Protein AF-K1NGD1-F1 (afdb_monomer_lite)

Sequence (118 aa):
MATLLVFLRQESFRSKYHLSAGVAMPVDVIFFLTPLIIYFLAEEIHVSGIIAVVAAGLIHNVESERSRLTNAFIFYNSNQLSQLLIDILNGIVFLLLGIIIVRSMREDILINKQLMRF

InterPro domains:
  IPR006153 Cation/H+ exchanger, transmembrane domain [PF00999] (30-102)

Organism: NCBI:txid883092

Radius of gyration: 22.2 Å; chains: 1; bounding box: 63×32×59 Å

Structure (mmCIF, N/CA/C/O backbone):
data_AF-K1NGD1-F1
#
_entry.id   AF-K1NGD1-F1
#
loop_
_atom_site.group_PDB
_atom_site.id
_atom_site.type_symbol
_atom_site.label_atom_id
_atom_site.label_alt_id
_atom_site.label_comp_id
_atom_site.label_asym_id
_atom_site.label_entity_id
_atom_site.label_seq_id
_atom_site.pdbx_PDB_ins_code
_atom_site.Cartn_x
_atom_site.Cartn_y
_atom_site.Cartn_z
_atom_site.occupancy
_atom_site.B_iso_or_equiv
_atom_site.auth_seq_id
_atom_site.auth_comp_id
_atom_site.auth_asym_id
_atom_site.auth_atom_id
_atom_site.pdbx_PDB_model_num
ATOM 1 N N . MET A 1 1 ? 6.885 -5.390 -28.604 1.00 54.53 1 MET A N 1
ATOM 2 C CA . MET A 1 1 ? 6.463 -4.969 -27.248 1.00 54.53 1 MET A CA 1
ATOM 3 C C . MET A 1 1 ? 7.645 -4.782 -26.297 1.00 54.53 1 MET A C 1
ATOM 5 O O . MET A 1 1 ? 7.787 -3.688 -25.775 1.00 54.53 1 MET A 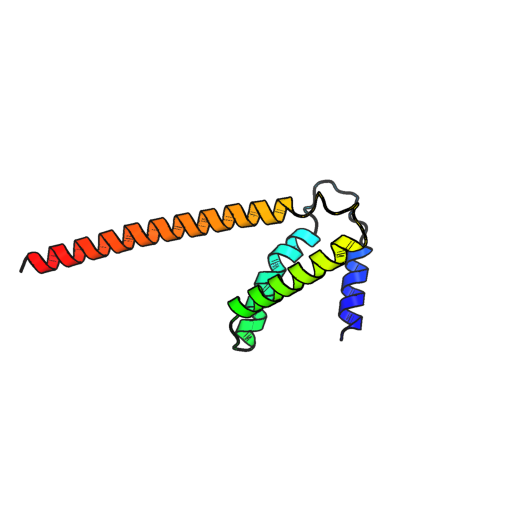O 1
ATOM 9 N N . ALA A 1 2 ? 8.555 -5.753 -26.140 1.00 52.19 2 ALA A N 1
ATOM 10 C CA . ALA A 1 2 ? 9.753 -5.599 -25.293 1.00 52.19 2 ALA A CA 1
ATOM 11 C C . ALA A 1 2 ? 10.701 -4.453 -25.718 1.00 52.19 2 ALA A C 1
ATOM 13 O O . ALA A 1 2 ? 11.298 -3.787 -24.880 1.00 52.19 2 ALA A O 1
ATOM 14 N N . THR A 1 3 ? 10.794 -4.164 -27.018 1.00 66.69 3 THR A N 1
ATOM 15 C CA . THR A 1 3 ? 11.630 -3.081 -27.562 1.00 66.69 3 THR A CA 1
ATOM 16 C C . THR A 1 3 ? 11.139 -1.682 -27.187 1.00 66.69 3 THR A C 1
ATOM 18 O O . THR A 1 3 ? 11.953 -0.785 -27.004 1.00 66.69 3 THR A O 1
ATOM 21 N N . LEU A 1 4 ? 9.827 -1.502 -27.001 1.00 71.06 4 LEU A N 1
ATOM 22 C CA . LEU A 1 4 ? 9.237 -0.230 -26.579 1.00 71.06 4 LEU A CA 1
ATOM 23 C C . LEU A 1 4 ? 9.571 0.070 -25.112 1.00 71.06 4 LEU A C 1
ATOM 25 O O . LEU A 1 4 ? 9.920 1.196 -24.777 1.00 71.06 4 LEU A O 1
ATOM 29 N N . LEU A 1 5 ? 9.551 -0.958 -24.257 1.00 62.31 5 LEU A N 1
ATOM 30 C CA . LEU A 1 5 ? 9.956 -0.849 -22.852 1.00 62.31 5 LEU A CA 1
ATOM 31 C C . LEU A 1 5 ? 11.444 -0.501 -22.718 1.00 62.31 5 LEU A C 1
ATOM 33 O O . LEU A 1 5 ? 11.809 0.345 -21.905 1.00 62.31 5 LEU A O 1
ATOM 37 N N . VAL A 1 6 ? 12.302 -1.097 -23.553 1.00 74.44 6 VAL A N 1
ATOM 38 C CA . VAL A 1 6 ? 13.740 -0.782 -23.581 1.00 74.44 6 VAL A CA 1
ATOM 39 C C . VAL A 1 6 ? 13.987 0.653 -24.051 1.00 74.44 6 VAL A C 1
ATOM 41 O O . VAL A 1 6 ? 14.836 1.333 -23.476 1.00 74.44 6 VAL A O 1
ATOM 44 N N . PHE A 1 7 ? 13.216 1.141 -25.027 1.00 70.56 7 PHE A N 1
ATOM 45 C CA . PHE A 1 7 ? 13.326 2.513 -25.530 1.00 70.56 7 PHE A CA 1
ATOM 46 C C . PHE A 1 7 ? 12.850 3.550 -24.497 1.00 70.56 7 PHE A C 1
ATOM 48 O O . PHE A 1 7 ? 13.548 4.530 -24.241 1.00 70.56 7 PHE A O 1
ATOM 55 N N . LEU A 1 8 ? 11.725 3.287 -23.818 1.00 60.56 8 LEU A N 1
ATOM 56 C CA . LEU A 1 8 ? 11.228 4.111 -22.705 1.00 60.56 8 LEU A CA 1
ATOM 57 C C . LEU A 1 8 ? 12.229 4.151 -21.539 1.00 60.56 8 LEU A C 1
ATOM 59 O O . LEU A 1 8 ? 12.481 5.209 -20.961 1.00 60.56 8 LEU A O 1
ATOM 63 N N . ARG A 1 9 ? 12.875 3.015 -21.245 1.00 64.88 9 ARG A N 1
ATOM 64 C CA . ARG A 1 9 ? 13.956 2.924 -20.254 1.00 64.88 9 ARG A CA 1
ATOM 65 C C . ARG A 1 9 ? 15.209 3.701 -20.679 1.00 64.88 9 ARG A C 1
ATOM 67 O O . ARG A 1 9 ? 15.895 4.249 -19.819 1.00 64.88 9 ARG A O 1
ATOM 74 N N . GLN A 1 10 ? 15.517 3.767 -21.976 1.00 56.53 10 GLN A N 1
ATOM 75 C CA . GLN A 1 10 ? 16.687 4.475 -22.512 1.00 56.53 10 GLN A CA 1
ATOM 76 C C . GLN A 1 10 ? 16.528 6.001 -22.522 1.00 56.53 10 GLN A C 1
ATOM 78 O O . GLN A 1 10 ? 17.481 6.701 -22.175 1.00 56.53 10 GLN A O 1
ATOM 83 N N . GLU A 1 11 ? 15.346 6.524 -22.849 1.00 59.78 11 GLU A N 1
ATOM 84 C CA . GLU A 1 11 ? 15.068 7.969 -22.784 1.00 59.78 11 GLU A CA 1
ATOM 85 C C . GLU A 1 11 ? 15.052 8.477 -21.330 1.00 59.78 11 GLU A C 1
ATOM 87 O O . GLU A 1 11 ? 15.588 9.548 -21.038 1.00 59.78 11 GLU A O 1
ATOM 92 N N . SER A 1 12 ? 14.579 7.656 -20.381 1.00 56.75 12 SER A N 1
ATOM 93 C CA . SER A 1 12 ? 14.644 7.980 -18.947 1.00 56.75 12 SER A CA 1
ATOM 94 C C . SER A 1 12 ? 16.077 8.042 -18.398 1.00 56.75 12 SER A C 1
ATOM 96 O O . SER A 1 12 ? 16.327 8.804 -17.468 1.00 56.75 12 SER A O 1
ATOM 98 N N . PHE A 1 13 ? 17.020 7.271 -18.955 1.00 53.81 13 PHE A N 1
ATOM 99 C CA . PHE A 1 13 ? 18.428 7.259 -18.523 1.00 53.81 13 PHE A CA 1
ATOM 100 C C . PHE A 1 13 ? 19.299 8.317 -19.221 1.00 53.81 13 PHE A C 1
ATOM 102 O O . PHE A 1 13 ? 20.387 8.628 -18.737 1.00 53.81 13 PHE A O 1
ATOM 109 N N . ARG A 1 14 ? 18.847 8.876 -20.354 1.00 59.75 14 ARG A N 1
ATOM 110 C CA . ARG A 1 14 ? 19.551 9.944 -21.090 1.00 59.75 14 ARG A CA 1
ATOM 111 C C . ARG A 1 14 ? 19.072 11.352 -20.753 1.00 59.75 14 ARG A C 1
ATOM 113 O O . ARG A 1 14 ? 19.680 12.314 -21.232 1.00 59.75 14 ARG A O 1
ATOM 120 N N . SER A 1 15 ? 18.026 11.504 -19.943 1.00 50.41 15 SER A N 1
ATOM 121 C CA . SER A 1 15 ? 17.548 12.836 -19.607 1.00 50.41 15 SER A CA 1
ATOM 122 C C . SER A 1 15 ? 18.493 13.548 -18.639 1.00 50.41 15 SER A C 1
ATOM 124 O O . SER A 1 15 ? 18.725 13.133 -17.503 1.00 50.41 15 SER A O 1
ATOM 126 N N . LYS A 1 16 ? 19.047 14.652 -19.135 1.00 54.91 16 LYS A N 1
ATOM 127 C CA . LYS A 1 16 ? 19.913 15.608 -18.448 1.00 54.91 16 LYS A CA 1
ATOM 128 C C . LYS A 1 16 ? 19.151 16.363 -17.347 1.00 54.91 16 LYS A C 1
ATOM 130 O O . LYS A 1 16 ? 18.948 17.567 -17.459 1.00 54.91 16 LYS A O 1
ATOM 135 N N . TYR A 1 17 ? 18.778 15.684 -16.267 1.00 52.81 17 TYR A N 1
ATOM 136 C CA . TYR A 1 17 ? 18.271 16.327 -15.044 1.00 52.81 17 TYR A CA 1
ATOM 137 C C . TYR A 1 17 ? 19.264 16.271 -13.872 1.00 52.81 17 TYR A C 1
ATOM 139 O O . TYR A 1 17 ? 18.925 16.646 -12.757 1.00 52.81 17 TYR A O 1
ATOM 147 N N . HIS A 1 18 ? 20.531 15.916 -14.119 1.00 51.91 18 HIS A N 1
ATOM 148 C CA . HIS A 1 18 ? 21.626 16.032 -13.137 1.00 51.91 18 HIS A CA 1
ATOM 149 C C . HIS A 1 18 ? 22.013 17.486 -12.763 1.00 51.91 18 HIS A C 1
ATOM 151 O O . HIS A 1 18 ? 23.064 17.708 -12.172 1.00 51.91 18 HIS A O 1
ATOM 157 N N . L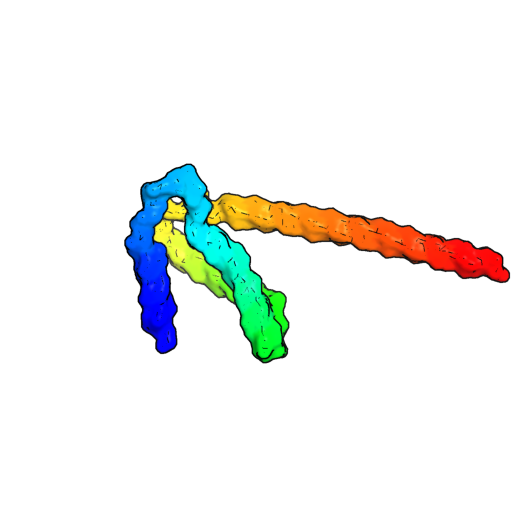EU A 1 19 ? 21.192 18.493 -13.080 1.00 51.12 19 LEU A N 1
ATOM 158 C CA . LEU A 1 19 ? 21.456 19.904 -12.779 1.00 51.12 19 LEU A CA 1
ATOM 159 C C . LEU A 1 19 ? 20.188 20.599 -12.266 1.00 51.12 19 LEU A C 1
ATOM 161 O O . LEU A 1 19 ? 19.661 21.494 -12.918 1.00 51.12 19 LEU A O 1
ATOM 165 N N . SER A 1 20 ? 19.666 20.175 -11.116 1.00 46.25 20 SER A N 1
ATOM 166 C CA . SER A 1 20 ? 18.840 21.016 -10.234 1.00 46.25 20 SER A CA 1
ATOM 167 C C . SER A 1 20 ? 18.637 20.283 -8.915 1.00 46.25 20 SER A C 1
ATOM 169 O O . SER A 1 20 ? 17.829 19.365 -8.814 1.00 46.25 20 SER A O 1
ATOM 171 N N . ALA A 1 21 ? 19.376 20.713 -7.896 1.00 51.09 21 ALA A N 1
ATOM 172 C CA . ALA A 1 21 ? 19.324 20.244 -6.511 1.00 51.09 21 ALA A CA 1
ATOM 173 C C . ALA A 1 21 ? 18.000 20.596 -5.784 1.00 51.09 21 ALA A C 1
ATOM 175 O O . ALA A 1 21 ? 18.008 20.958 -4.613 1.00 51.09 21 ALA A O 1
ATOM 176 N N . GLY A 1 22 ? 16.859 20.527 -6.474 1.00 52.66 22 GLY A N 1
ATOM 177 C CA . GLY A 1 22 ? 15.548 20.907 -5.938 1.00 52.66 22 GLY A CA 1
ATOM 178 C C . GLY A 1 22 ? 14.348 20.233 -6.604 1.00 52.66 22 GLY A C 1
ATOM 179 O O . GLY A 1 22 ? 13.223 20.466 -6.178 1.00 52.66 22 GLY A O 1
ATOM 180 N N . VAL A 1 23 ? 14.555 19.383 -7.617 1.00 51.75 23 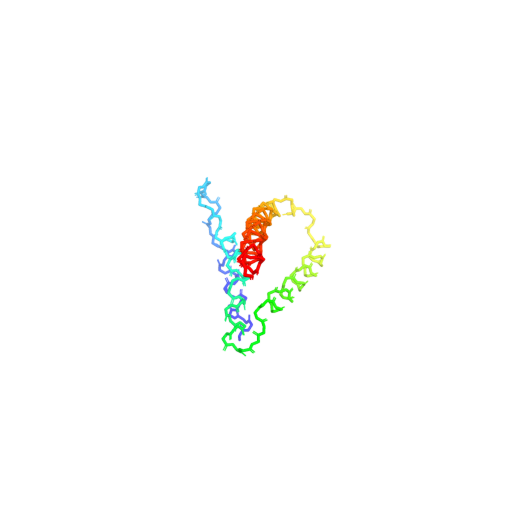VAL A N 1
ATOM 181 C CA . VAL A 1 23 ? 13.484 18.556 -8.186 1.00 51.75 23 VAL A CA 1
ATOM 182 C C . VAL A 1 23 ? 13.706 17.137 -7.684 1.00 51.75 23 VAL A C 1
ATOM 184 O O . VAL A 1 23 ? 14.673 16.488 -8.080 1.00 51.75 23 VAL A O 1
ATOM 187 N N . ALA A 1 24 ? 12.845 16.680 -6.773 1.00 55.06 24 ALA A N 1
ATOM 188 C CA . ALA A 1 24 ? 12.783 15.277 -6.376 1.00 55.06 24 ALA A CA 1
ATOM 189 C C . ALA A 1 24 ? 12.770 14.407 -7.643 1.00 55.06 24 ALA A C 1
ATOM 191 O O . ALA A 1 24 ? 12.039 14.684 -8.597 1.00 55.06 24 ALA A O 1
ATOM 192 N N . MET A 1 25 ? 13.665 13.431 -7.693 1.00 58.97 25 MET A N 1
ATOM 193 C CA . MET A 1 25 ? 14.055 12.765 -8.928 1.00 58.97 25 MET A CA 1
ATOM 194 C C . MET A 1 25 ? 12.837 12.034 -9.524 1.00 58.97 25 MET A C 1
ATOM 196 O O . MET A 1 25 ? 12.133 11.349 -8.782 1.00 58.97 25 MET A O 1
ATOM 200 N N . PRO A 1 26 ? 12.573 12.106 -10.846 1.00 61.88 26 PRO A N 1
ATOM 201 C CA . PRO A 1 26 ? 11.420 11.435 -11.467 1.00 61.88 26 PRO A CA 1
ATOM 202 C C . PRO A 1 26 ? 11.345 9.933 -11.158 1.00 61.88 26 PRO A C 1
ATOM 204 O O . PRO A 1 26 ? 10.270 9.341 -11.129 1.00 61.88 26 PRO A O 1
ATOM 207 N N . VAL A 1 27 ? 12.503 9.324 -10.903 1.00 64.56 27 VAL A N 1
ATOM 208 C CA . VAL A 1 27 ? 12.660 7.899 -10.612 1.00 64.56 27 VAL A CA 1
ATOM 209 C C . VAL A 1 27 ? 12.025 7.512 -9.270 1.00 64.56 27 VAL A C 1
ATOM 211 O O . VAL A 1 27 ? 11.396 6.459 -9.201 1.00 64.56 27 VAL A O 1
ATOM 214 N N . ASP A 1 28 ? 12.097 8.366 -8.243 1.00 66.94 28 ASP A N 1
ATOM 215 C CA . ASP A 1 28 ? 11.516 8.080 -6.919 1.00 66.94 28 ASP A CA 1
ATOM 216 C C . ASP A 1 28 ? 9.982 8.083 -6.973 1.00 66.94 28 ASP A C 1
ATOM 218 O O . ASP A 1 28 ? 9.312 7.239 -6.374 1.00 66.94 28 ASP A O 1
ATOM 222 N N . VAL A 1 29 ? 9.416 8.998 -7.765 1.00 69.38 29 VAL A N 1
ATOM 223 C CA . VAL A 1 29 ? 7.969 9.074 -8.011 1.00 69.38 29 VAL A CA 1
ATOM 224 C C . VAL A 1 29 ? 7.490 7.836 -8.769 1.00 69.38 29 VAL A C 1
ATOM 226 O O . VAL A 1 29 ? 6.479 7.239 -8.404 1.00 69.38 29 VAL A O 1
ATOM 229 N N . ILE A 1 30 ? 8.233 7.404 -9.792 1.00 70.56 30 ILE A N 1
ATOM 230 C CA . ILE A 1 30 ? 7.924 6.176 -10.539 1.00 70.56 30 ILE A CA 1
ATOM 231 C C . ILE A 1 30 ? 8.001 4.950 -9.620 1.00 70.56 30 ILE A C 1
ATOM 233 O O . ILE A 1 30 ? 7.129 4.083 -9.688 1.00 70.56 30 ILE A O 1
ATOM 237 N N . PHE A 1 31 ? 8.995 4.885 -8.731 1.00 73.75 31 PHE A N 1
ATOM 238 C CA . PHE A 1 31 ? 9.146 3.782 -7.783 1.00 73.75 31 PHE A CA 1
ATOM 239 C C . PHE A 1 31 ? 7.946 3.677 -6.829 1.00 73.75 31 PHE A C 1
ATOM 241 O O . PHE A 1 31 ? 7.417 2.585 -6.632 1.00 73.75 31 PHE A O 1
ATOM 248 N N . PHE A 1 32 ? 7.442 4.807 -6.322 1.00 77.56 32 PHE A N 1
ATOM 249 C CA . PHE A 1 32 ? 6.231 4.839 -5.494 1.00 77.56 32 PHE A CA 1
ATOM 250 C C . PHE A 1 32 ? 4.956 4.474 -6.272 1.00 77.56 32 PHE A C 1
ATOM 252 O O . PHE A 1 32 ? 4.080 3.781 -5.754 1.00 77.56 32 PHE A O 1
ATOM 259 N N . LEU A 1 33 ? 4.846 4.911 -7.529 1.00 83.38 33 LEU A N 1
ATOM 260 C CA . LEU A 1 33 ? 3.687 4.621 -8.377 1.00 83.38 33 LEU A CA 1
ATOM 261 C C . LEU A 1 33 ? 3.654 3.172 -8.876 1.00 83.38 33 LEU A C 1
ATOM 263 O O . LEU A 1 33 ? 2.578 2.655 -9.161 1.00 83.38 33 LEU A O 1
ATOM 267 N N . THR A 1 34 ? 4.803 2.502 -8.966 1.00 86.12 34 THR A N 1
ATOM 268 C CA . THR A 1 34 ? 4.916 1.126 -9.477 1.00 86.12 34 THR A CA 1
ATOM 269 C C . THR A 1 34 ? 3.973 0.133 -8.775 1.00 86.12 34 THR A C 1
ATOM 271 O O . THR A 1 34 ? 3.178 -0.496 -9.477 1.00 86.12 34 THR A O 1
ATOM 274 N N . PRO A 1 35 ? 3.967 -0.010 -7.431 1.00 88.19 35 PRO A N 1
ATOM 275 C CA . PRO A 1 35 ? 3.034 -0.918 -6.760 1.00 88.19 35 PRO A CA 1
ATOM 276 C C . PRO A 1 35 ? 1.564 -0.518 -6.962 1.00 88.19 35 PRO A C 1
ATOM 278 O O . PRO A 1 35 ? 0.709 -1.392 -7.082 1.00 88.19 35 PRO A O 1
ATOM 281 N N . LEU A 1 36 ? 1.260 0.780 -7.066 1.00 89.69 36 LEU A N 1
ATOM 282 C CA . LEU A 1 36 ? -0.104 1.267 -7.289 1.00 89.69 36 LEU A CA 1
ATOM 283 C C . LEU A 1 36 ? -0.618 0.901 -8.690 1.00 89.69 36 LEU A C 1
ATOM 285 O O . LEU A 1 36 ? -1.739 0.421 -8.840 1.00 89.69 36 LEU A O 1
ATOM 289 N N . ILE A 1 37 ? 0.216 1.088 -9.713 1.00 91.38 37 ILE A N 1
ATOM 290 C CA . ILE A 1 37 ? -0.112 0.741 -11.100 1.00 91.38 37 ILE A CA 1
ATOM 291 C C . ILE A 1 37 ? -0.324 -0.770 -11.231 1.00 91.38 37 ILE A C 1
ATOM 293 O O . ILE A 1 37 ? -1.301 -1.195 -11.842 1.00 91.38 37 ILE A O 1
ATOM 297 N N . ILE A 1 38 ? 0.557 -1.581 -10.635 1.00 92.69 38 ILE A N 1
ATOM 298 C CA . ILE A 1 38 ? 0.434 -3.047 -10.664 1.00 92.69 38 ILE A CA 1
ATOM 299 C C . ILE A 1 38 ? -0.867 -3.492 -9.994 1.00 92.69 38 ILE A C 1
ATOM 301 O O . ILE A 1 38 ? -1.565 -4.338 -10.548 1.00 92.69 38 ILE A O 1
ATOM 305 N N . TYR A 1 39 ? -1.212 -2.905 -8.843 1.00 94.56 39 TYR A N 1
ATOM 306 C CA . TYR A 1 39 ? -2.467 -3.190 -8.154 1.00 94.56 39 TYR A CA 1
ATOM 307 C C . TYR A 1 39 ? -3.680 -2.913 -9.051 1.00 94.56 39 TYR A C 1
ATOM 309 O O . TYR A 1 39 ? -4.496 -3.806 -9.260 1.00 94.56 39 TYR A O 1
ATOM 317 N N . PHE A 1 40 ? -3.776 -1.708 -9.624 1.00 94.94 40 PHE A N 1
ATOM 318 C CA . PHE A 1 40 ? -4.924 -1.335 -10.454 1.00 94.94 40 PHE A CA 1
ATOM 319 C C . PHE A 1 40 ? -5.032 -2.181 -11.722 1.00 94.94 40 PHE A C 1
ATOM 321 O O . PHE A 1 40 ? -6.119 -2.642 -12.053 1.00 94.94 40 PHE A O 1
ATOM 328 N N . LEU A 1 41 ? -3.914 -2.434 -12.409 1.00 94.56 41 LEU A N 1
ATOM 329 C CA . LEU A 1 41 ? -3.913 -3.285 -13.602 1.00 94.56 41 LEU A CA 1
ATOM 330 C C . LEU A 1 41 ? -4.342 -4.721 -13.290 1.00 94.56 41 LEU A C 1
ATOM 332 O O . LEU A 1 41 ? -5.002 -5.348 -14.112 1.00 94.56 41 LEU A O 1
ATOM 336 N N . ALA A 1 42 ? -3.961 -5.244 -12.125 1.00 95.31 42 ALA A N 1
ATOM 337 C CA . ALA A 1 42 ? -4.355 -6.574 -11.680 1.00 95.31 42 ALA A CA 1
ATOM 338 C C . ALA A 1 42 ? -5.854 -6.653 -11.331 1.00 95.31 42 ALA A C 1
ATOM 340 O O . ALA A 1 42 ? -6.518 -7.617 -11.712 1.00 95.31 42 ALA A O 1
ATOM 341 N N . GLU A 1 43 ? -6.402 -5.627 -10.679 1.00 95.75 43 GLU A N 1
ATOM 342 C CA . GLU A 1 43 ? -7.842 -5.547 -10.397 1.00 95.75 43 GLU A CA 1
ATOM 343 C C . GLU A 1 43 ? -8.680 -5.469 -11.686 1.00 95.75 43 GLU A C 1
ATOM 345 O O . GLU A 1 43 ? -9.685 -6.169 -11.805 1.00 95.75 43 GLU A O 1
ATOM 350 N N . GLU A 1 44 ? -8.232 -4.707 -12.693 1.00 95.62 44 GLU A N 1
ATOM 351 C CA . GLU A 1 44 ? -8.898 -4.610 -14.008 1.00 95.62 44 GLU A CA 1
ATOM 352 C C . GLU A 1 44 ? -8.985 -5.958 -14.744 1.00 95.62 44 GLU A C 1
ATOM 354 O O . GLU A 1 44 ? -9.921 -6.202 -15.502 1.00 95.62 44 GLU A O 1
ATOM 359 N N . ILE A 1 45 ? -8.034 -6.869 -14.510 1.00 95.81 45 ILE A N 1
ATOM 360 C CA . ILE A 1 45 ? -8.050 -8.226 -15.086 1.00 95.81 45 ILE A CA 1
ATOM 361 C C . ILE A 1 45 ? -8.658 -9.276 -14.139 1.00 95.81 45 ILE A C 1
ATOM 363 O O . ILE A 1 45 ? -8.525 -10.474 -14.396 1.00 95.81 45 ILE A O 1
ATOM 367 N N . HIS A 1 46 ? -9.320 -8.850 -13.057 1.00 94.31 46 HIS A N 1
ATOM 368 C CA . HIS A 1 46 ? -9.966 -9.706 -12.053 1.00 94.31 46 HIS A CA 1
ATOM 369 C C . HIS A 1 46 ? -9.034 -10.711 -11.352 1.00 94.31 46 HIS A C 1
ATOM 371 O O . HIS A 1 46 ? -9.465 -11.797 -10.952 1.00 94.31 46 HIS A O 1
ATOM 377 N N . VAL A 1 47 ? -7.758 -10.364 -11.172 1.00 95.75 47 VAL A N 1
ATOM 378 C CA . VAL A 1 47 ? -6.843 -11.125 -10.307 1.00 95.75 47 VAL A CA 1
ATOM 379 C C . VAL A 1 47 ? -6.549 -10.335 -9.038 1.00 95.75 47 VAL A C 1
ATOM 381 O O . VAL A 1 47 ? -6.726 -9.125 -8.987 1.00 95.75 47 VAL A O 1
ATOM 384 N N . SER A 1 48 ? -6.064 -11.009 -7.995 1.00 95.56 48 SER A N 1
ATOM 385 C CA . SER A 1 48 ? -5.733 -10.330 -6.742 1.00 95.56 48 SER A CA 1
ATOM 386 C C . SER A 1 48 ? -4.609 -9.304 -6.946 1.00 95.56 48 SER A C 1
ATOM 388 O O . SER A 1 48 ? -3.438 -9.690 -7.051 1.00 95.56 48 SER A O 1
ATOM 390 N N . GLY A 1 49 ? -4.928 -8.008 -6.852 1.00 92.88 49 GLY A N 1
ATOM 391 C CA . GLY A 1 49 ? -3.935 -6.934 -6.947 1.00 92.88 49 GLY A CA 1
ATOM 392 C C . GLY A 1 49 ? -2.832 -7.025 -5.895 1.00 92.88 49 GLY A C 1
ATOM 393 O O . GLY A 1 49 ? -1.657 -6.840 -6.205 1.00 92.88 49 GLY A O 1
ATOM 394 N N . ILE A 1 50 ? -3.179 -7.425 -4.668 1.00 94.12 50 ILE A N 1
ATOM 395 C CA . ILE A 1 50 ? -2.217 -7.598 -3.566 1.00 94.12 50 ILE A CA 1
ATOM 396 C C . ILE A 1 50 ? -1.150 -8.647 -3.920 1.00 94.12 50 ILE A C 1
ATOM 398 O O . ILE A 1 50 ? 0.045 -8.369 -3.847 1.00 94.12 50 ILE A O 1
ATOM 402 N N . ILE A 1 51 ? -1.571 -9.843 -4.346 1.00 94.06 51 ILE A N 1
ATOM 403 C CA . ILE A 1 51 ? -0.664 -10.928 -4.743 1.00 94.06 51 ILE A CA 1
ATOM 404 C C . ILE A 1 51 ? 0.202 -10.523 -5.941 1.00 94.06 51 ILE A C 1
ATOM 406 O O . ILE A 1 51 ? 1.394 -10.828 -5.948 1.00 94.06 51 ILE A O 1
ATOM 410 N N . ALA A 1 52 ? -0.352 -9.801 -6.920 1.00 94.25 52 ALA A N 1
ATOM 411 C CA . ALA A 1 52 ? 0.411 -9.309 -8.067 1.00 94.25 52 ALA A CA 1
ATOM 412 C C . ALA A 1 52 ? 1.533 -8.342 -7.646 1.00 94.25 52 ALA A C 1
ATOM 414 O O . ALA A 1 52 ? 2.676 -8.496 -8.081 1.00 94.25 52 ALA A O 1
ATOM 415 N N . VAL A 1 53 ? 1.234 -7.395 -6.750 1.00 93.62 53 VAL A N 1
ATOM 416 C CA . VAL A 1 53 ? 2.230 -6.466 -6.190 1.00 93.62 53 VAL A CA 1
ATOM 417 C C . VAL A 1 53 ? 3.311 -7.216 -5.409 1.00 93.62 53 VAL A C 1
ATOM 419 O O . VAL A 1 53 ? 4.498 -6.948 -5.599 1.00 93.62 53 VAL A O 1
ATOM 422 N N . VAL A 1 54 ? 2.930 -8.189 -4.574 1.00 92.75 54 VAL A N 1
ATOM 423 C CA . VAL A 1 54 ? 3.887 -9.008 -3.809 1.00 92.75 54 VAL A CA 1
ATOM 424 C C . VAL A 1 54 ? 4.792 -9.812 -4.743 1.00 92.75 54 VAL A C 1
ATOM 426 O O . VAL A 1 54 ? 6.010 -9.793 -4.574 1.00 92.75 54 VAL A O 1
ATOM 429 N N . ALA A 1 55 ? 4.235 -10.474 -5.759 1.00 92.06 55 ALA A N 1
ATOM 430 C CA . ALA A 1 55 ? 5.009 -11.241 -6.732 1.00 92.06 55 ALA A CA 1
ATOM 431 C C . ALA A 1 55 ? 6.003 -10.357 -7.503 1.00 92.06 55 ALA A C 1
ATOM 433 O O . ALA A 1 55 ? 7.172 -10.722 -7.642 1.00 92.06 55 ALA A O 1
ATOM 434 N N . ALA A 1 56 ? 5.571 -9.171 -7.944 1.00 88.88 56 ALA A N 1
ATOM 435 C CA . ALA A 1 56 ? 6.449 -8.197 -8.586 1.00 88.88 56 ALA A CA 1
ATOM 436 C C . ALA A 1 56 ? 7.580 -7.733 -7.650 1.00 88.88 56 ALA A C 1
ATOM 438 O O . ALA A 1 56 ? 8.734 -7.656 -8.073 1.00 88.88 56 ALA A O 1
ATOM 439 N N . GLY A 1 57 ? 7.275 -7.494 -6.370 1.00 85.62 57 GLY A N 1
ATOM 440 C CA . GLY A 1 57 ? 8.269 -7.156 -5.349 1.00 85.62 57 GLY A CA 1
ATOM 441 C C . GLY A 1 57 ? 9.295 -8.269 -5.107 1.00 85.62 57 GLY A C 1
ATOM 442 O O . GLY A 1 57 ? 10.489 -7.989 -5.002 1.00 85.62 57 GLY A O 1
ATOM 443 N N . LEU A 1 58 ? 8.860 -9.534 -5.086 1.00 86.56 58 LEU A N 1
ATOM 444 C CA . LEU A 1 58 ? 9.753 -10.692 -4.957 1.00 86.56 58 LEU A CA 1
ATOM 445 C C . LEU A 1 58 ? 10.694 -10.820 -6.162 1.00 86.56 58 LEU A C 1
ATOM 447 O O . LEU A 1 58 ? 11.896 -11.000 -5.981 1.00 86.56 58 LEU A O 1
ATOM 451 N N . ILE A 1 59 ? 10.175 -10.673 -7.385 1.00 85.38 59 ILE A N 1
ATOM 452 C CA . ILE A 1 59 ? 10.991 -10.696 -8.611 1.00 85.38 59 ILE A CA 1
ATOM 453 C C . ILE A 1 59 ? 12.014 -9.555 -8.585 1.00 85.38 59 ILE A C 1
ATOM 455 O O . ILE A 1 59 ? 13.198 -9.784 -8.827 1.00 85.38 59 ILE A O 1
ATOM 459 N N . HIS A 1 60 ? 11.579 -8.347 -8.218 1.00 79.81 60 HIS A N 1
ATOM 460 C CA . HIS A 1 60 ? 12.454 -7.183 -8.113 1.00 79.81 60 HIS A CA 1
ATOM 461 C C . HIS A 1 60 ? 13.578 -7.381 -7.081 1.00 79.81 60 HIS A C 1
ATOM 463 O O . HIS A 1 60 ? 14.725 -6.998 -7.326 1.00 79.81 60 HIS A O 1
ATOM 469 N N . ASN A 1 61 ? 13.286 -8.020 -5.943 1.00 78.38 61 ASN A N 1
ATOM 470 C CA . ASN A 1 61 ? 14.285 -8.353 -4.925 1.00 78.38 61 ASN A CA 1
ATOM 471 C C . ASN A 1 61 ? 15.324 -9.373 -5.437 1.00 78.38 61 ASN A C 1
ATOM 473 O O . ASN A 1 61 ? 16.527 -9.192 -5.249 1.00 78.38 61 ASN A O 1
ATOM 477 N N . VAL A 1 62 ? 14.877 -10.396 -6.171 1.00 74.31 62 VAL A N 1
ATOM 478 C CA . VAL A 1 62 ? 15.765 -11.407 -6.773 1.00 74.31 62 VAL A CA 1
ATOM 479 C C . VAL A 1 62 ? 16.659 -10.804 -7.867 1.00 74.31 62 VAL A C 1
ATOM 481 O O . VAL A 1 62 ? 17.852 -11.114 -7.949 1.00 74.31 62 VAL A O 1
ATOM 484 N N . GLU A 1 63 ? 16.121 -9.920 -8.710 1.00 64.00 63 GLU A N 1
ATOM 485 C CA . GLU A 1 63 ? 16.904 -9.230 -9.743 1.00 64.00 63 GLU A CA 1
ATOM 486 C C . GLU A 1 63 ? 17.926 -8.255 -9.145 1.00 64.00 63 GLU A C 1
ATOM 488 O O . GLU A 1 63 ? 19.073 -8.197 -9.603 1.00 64.00 63 GLU A O 1
ATOM 493 N N . SER A 1 64 ? 17.551 -7.528 -8.091 1.00 64.00 64 SER A N 1
ATOM 494 C CA . SER A 1 64 ? 18.464 -6.623 -7.384 1.00 64.00 64 SER A CA 1
ATOM 495 C C . SER A 1 64 ? 19.581 -7.374 -6.652 1.00 64.00 64 SER A C 1
ATOM 497 O O . SER A 1 64 ? 20.719 -6.899 -6.639 1.00 64.00 64 SER A O 1
ATOM 499 N N . GLU A 1 65 ? 19.323 -8.585 -6.151 1.00 59.00 65 GLU A N 1
ATOM 500 C CA . GLU A 1 65 ? 20.355 -9.484 -5.623 1.00 59.00 65 GLU A CA 1
ATOM 501 C C . GLU A 1 65 ? 21.338 -9.965 -6.704 1.00 59.00 65 GLU A C 1
ATOM 503 O O . GLU A 1 65 ? 22.553 -9.934 -6.485 1.00 59.00 65 GLU A O 1
ATOM 508 N N . ARG A 1 66 ? 20.858 -10.318 -7.904 1.00 55.53 66 ARG A N 1
ATOM 509 C CA . ARG A 1 66 ? 21.743 -10.662 -9.035 1.00 55.53 66 ARG A CA 1
ATOM 510 C C . ARG A 1 66 ? 22.578 -9.479 -9.521 1.00 55.53 66 ARG A C 1
ATOM 512 O O . ARG A 1 66 ? 23.760 -9.646 -9.823 1.00 55.53 66 ARG A O 1
ATOM 519 N N . SER A 1 67 ? 21.998 -8.282 -9.569 1.00 51.25 67 SER A N 1
ATOM 520 C CA . SER A 1 67 ? 22.702 -7.069 -10.003 1.00 51.25 67 SER A CA 1
ATOM 521 C C . SER A 1 67 ? 23.791 -6.629 -9.006 1.00 51.25 67 SER A C 1
ATOM 523 O O . SER A 1 67 ? 24.784 -6.010 -9.403 1.00 51.25 67 SER A O 1
ATOM 525 N N . ARG A 1 68 ? 23.654 -7.019 -7.728 1.00 51.59 68 ARG A N 1
ATOM 526 C CA . ARG A 1 68 ? 24.613 -6.793 -6.628 1.00 51.59 68 ARG A CA 1
ATOM 527 C C . ARG A 1 68 ? 2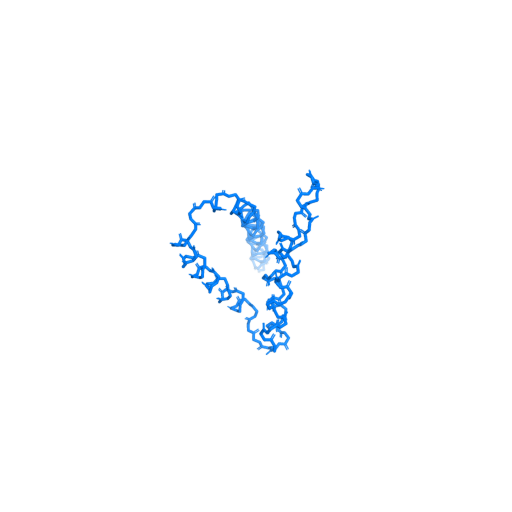5.984 -7.440 -6.870 1.00 51.59 68 ARG A C 1
ATOM 529 O O . ARG A 1 68 ? 26.982 -6.951 -6.351 1.00 51.59 68 ARG A O 1
ATOM 536 N N . LEU A 1 69 ? 26.049 -8.491 -7.691 1.00 50.12 69 LEU A N 1
ATOM 537 C CA . LEU A 1 69 ? 27.296 -9.187 -8.038 1.00 50.12 69 LEU A CA 1
ATOM 538 C C . LEU A 1 69 ? 28.093 -8.507 -9.169 1.00 50.12 69 LEU A C 1
ATOM 540 O O . LEU A 1 69 ? 29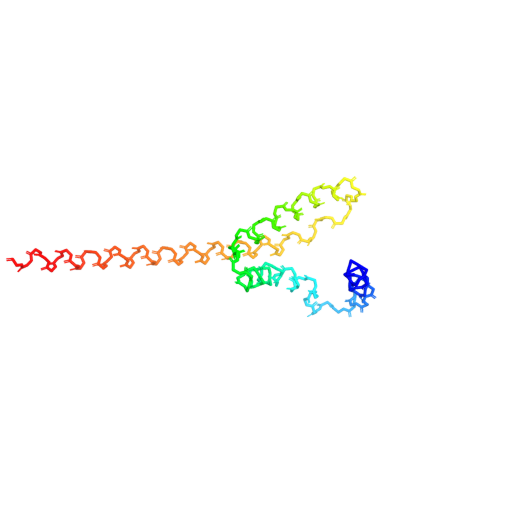.241 -8.876 -9.392 1.00 50.12 69 LEU A O 1
ATOM 544 N N . THR A 1 70 ? 27.517 -7.526 -9.882 1.00 50.75 70 THR A N 1
ATOM 545 C CA . THR A 1 70 ? 28.149 -6.917 -11.074 1.00 50.75 70 THR A CA 1
ATOM 546 C C . THR A 1 70 ? 28.673 -5.491 -10.851 1.00 50.75 70 THR A C 1
ATOM 548 O O . THR A 1 70 ? 29.618 -5.104 -11.524 1.00 50.75 70 THR A O 1
ATOM 551 N N . ASN A 1 71 ? 28.130 -4.697 -9.916 1.00 46.62 71 ASN A N 1
ATOM 552 C CA . ASN A 1 71 ? 28.571 -3.306 -9.705 1.00 46.62 71 ASN A CA 1
ATOM 553 C C . ASN A 1 71 ? 28.395 -2.848 -8.243 1.00 46.62 71 ASN A C 1
ATOM 555 O O . ASN A 1 71 ? 27.354 -2.316 -7.864 1.00 46.62 71 ASN A O 1
ATOM 559 N N . ALA A 1 72 ? 29.438 -3.015 -7.425 1.00 49.94 72 ALA A N 1
ATOM 560 C CA . ALA A 1 72 ? 29.429 -2.744 -5.980 1.00 49.94 72 ALA A CA 1
ATOM 561 C C . ALA A 1 72 ? 29.493 -1.250 -5.577 1.00 49.94 72 ALA A C 1
ATOM 563 O O . ALA A 1 72 ? 29.461 -0.939 -4.391 1.00 49.94 72 ALA A O 1
ATOM 564 N N . PHE A 1 73 ? 29.592 -0.312 -6.528 1.00 49.06 73 PHE A N 1
ATOM 565 C CA . PHE A 1 73 ? 29.935 1.089 -6.226 1.00 49.06 73 PHE A CA 1
ATOM 566 C C . PHE A 1 73 ? 28.740 2.069 -6.165 1.00 49.06 73 PHE A C 1
ATOM 568 O O . PHE A 1 73 ? 28.900 3.180 -5.677 1.00 49.06 73 PHE A O 1
ATOM 575 N N . ILE A 1 74 ? 27.531 1.691 -6.611 1.00 46.97 74 ILE A N 1
ATOM 576 C CA . ILE A 1 74 ? 26.374 2.622 -6.734 1.00 46.97 74 ILE A CA 1
ATOM 577 C C . ILE A 1 74 ? 25.250 2.359 -5.700 1.00 46.97 74 ILE A C 1
ATOM 579 O O . ILE A 1 74 ? 24.217 3.015 -5.704 1.00 46.97 74 ILE A O 1
ATOM 583 N N . PHE A 1 75 ? 25.421 1.427 -4.757 1.00 49.28 75 PHE A N 1
ATOM 584 C CA . PHE A 1 75 ? 24.278 0.870 -4.010 1.00 49.28 75 PHE A CA 1
ATOM 585 C C . PHE A 1 75 ? 23.876 1.602 -2.712 1.00 49.28 75 PHE A C 1
ATOM 587 O O . PHE A 1 75 ? 22.819 1.317 -2.157 1.00 49.28 75 PHE A O 1
ATOM 594 N N . TYR A 1 76 ? 24.683 2.531 -2.189 1.00 47.38 76 TYR A N 1
ATOM 595 C CA . TYR A 1 76 ? 24.482 3.004 -0.808 1.00 47.38 76 TYR A CA 1
ATOM 596 C C . TYR A 1 76 ? 23.447 4.133 -0.643 1.00 47.38 76 TYR A C 1
ATOM 598 O O . TYR A 1 76 ? 23.060 4.428 0.481 1.00 47.38 76 TYR A O 1
ATOM 606 N N . ASN A 1 77 ? 22.966 4.758 -1.726 1.00 49.19 77 ASN A N 1
ATOM 607 C CA . ASN A 1 77 ? 22.165 5.989 -1.614 1.00 49.19 77 ASN A CA 1
ATOM 608 C C . ASN A 1 77 ? 20.693 5.869 -2.061 1.00 49.19 77 ASN A C 1
ATOM 610 O O . ASN A 1 77 ? 19.929 6.805 -1.857 1.00 49.19 77 ASN A O 1
ATOM 614 N N . SER A 1 78 ? 20.263 4.743 -2.646 1.00 53.34 78 SER A N 1
ATOM 615 C CA . SER A 1 78 ? 18.899 4.587 -3.192 1.00 53.34 78 SER A CA 1
ATOM 616 C C . SER A 1 78 ? 17.896 3.893 -2.258 1.00 53.34 78 SER A C 1
ATOM 618 O O . SER A 1 78 ? 16.694 3.986 -2.484 1.00 53.34 78 SER A O 1
ATOM 620 N N . ASN A 1 79 ? 18.343 3.221 -1.191 1.00 62.94 79 ASN A N 1
ATOM 621 C CA . ASN A 1 79 ? 17.437 2.446 -0.324 1.00 62.94 79 ASN A CA 1
ATOM 622 C C . ASN A 1 79 ? 16.798 3.273 0.803 1.00 62.94 79 ASN A C 1
ATOM 624 O O . ASN A 1 79 ? 15.808 2.849 1.396 1.00 62.94 79 ASN A O 1
ATOM 628 N N . GLN A 1 80 ? 17.345 4.451 1.112 1.00 72.69 80 GLN A N 1
ATOM 629 C CA . GLN A 1 80 ? 16.960 5.187 2.314 1.00 72.69 80 GLN A CA 1
ATOM 630 C C . GLN A 1 80 ? 15.560 5.802 2.218 1.00 72.69 80 GLN A C 1
ATOM 632 O O . GLN A 1 80 ? 14.799 5.728 3.177 1.00 72.69 80 GLN A O 1
ATOM 637 N N . LEU A 1 81 ? 15.176 6.337 1.055 1.00 74.62 81 LEU A N 1
ATOM 638 C CA . LEU A 1 81 ? 13.830 6.888 0.855 1.00 74.62 81 LEU A CA 1
ATOM 639 C C . LEU A 1 81 ? 12.749 5.802 0.909 1.00 74.62 81 LEU A C 1
ATOM 641 O O . LEU A 1 81 ? 11.726 5.991 1.561 1.00 74.62 81 LEU A O 1
ATOM 645 N N . SER A 1 82 ? 12.994 4.643 0.289 1.00 74.81 82 SER A N 1
ATOM 646 C CA . SER A 1 82 ? 12.061 3.512 0.345 1.00 74.81 82 SER A CA 1
ATOM 647 C C . SER A 1 82 ? 11.876 3.004 1.774 1.00 74.81 82 SER A C 1
ATOM 649 O O . SER A 1 82 ? 10.753 2.695 2.165 1.00 74.81 82 SER A O 1
ATOM 651 N N . GLN A 1 83 ? 12.955 2.929 2.557 1.00 81.56 83 GLN A N 1
ATOM 652 C CA . GLN A 1 83 ? 12.875 2.482 3.944 1.00 81.56 83 GLN A CA 1
ATOM 653 C C . GLN A 1 83 ? 12.081 3.469 4.808 1.00 81.56 83 GLN A C 1
ATOM 655 O O . GLN A 1 83 ? 11.176 3.054 5.523 1.00 81.56 83 GLN A O 1
ATOM 660 N N . LEU A 1 84 ? 12.345 4.773 4.669 1.00 86.12 84 LEU A N 1
ATOM 661 C CA . LEU A 1 84 ? 11.588 5.812 5.374 1.00 86.12 84 LEU A CA 1
ATOM 662 C C . LEU A 1 84 ? 10.089 5.750 5.052 1.00 86.12 84 LEU A C 1
ATOM 664 O O . LEU A 1 84 ? 9.260 5.896 5.948 1.00 86.12 84 LEU A O 1
ATOM 668 N N . LEU A 1 85 ? 9.728 5.511 3.787 1.00 83.81 85 LEU A N 1
ATOM 669 C CA . LEU A 1 85 ? 8.329 5.331 3.402 1.00 83.81 85 LEU A CA 1
ATOM 670 C C . LEU A 1 85 ? 7.723 4.096 4.070 1.00 83.81 85 LEU A C 1
ATOM 672 O O . LEU A 1 85 ? 6.659 4.209 4.671 1.00 83.81 85 LEU A O 1
ATOM 676 N N . ILE A 1 86 ? 8.397 2.944 4.019 1.00 86.88 86 ILE A N 1
ATOM 677 C CA . ILE A 1 86 ? 7.936 1.717 4.686 1.00 86.88 86 ILE A CA 1
ATOM 678 C C . ILE A 1 86 ? 7.686 1.977 6.177 1.00 86.88 86 ILE A C 1
ATOM 680 O O . ILE A 1 86 ? 6.636 1.594 6.690 1.00 86.88 86 ILE A O 1
ATOM 684 N N . ASP A 1 87 ? 8.590 2.681 6.854 1.00 91.88 87 ASP A N 1
ATOM 685 C CA . ASP A 1 87 ? 8.458 2.996 8.278 1.00 91.88 87 ASP A CA 1
ATOM 686 C C . ASP A 1 87 ? 7.237 3.896 8.557 1.00 91.88 87 ASP A C 1
ATOM 688 O O . ASP A 1 87 ? 6.466 3.628 9.484 1.00 91.88 87 ASP A O 1
ATOM 692 N N . ILE A 1 88 ? 7.000 4.917 7.722 1.00 92.38 88 ILE A N 1
ATOM 693 C CA . ILE A 1 88 ? 5.821 5.795 7.829 1.00 92.38 88 ILE A CA 1
ATOM 694 C C . ILE A 1 88 ? 4.528 5.011 7.577 1.00 92.38 88 ILE A C 1
ATOM 696 O O . ILE A 1 88 ? 3.592 5.105 8.375 1.00 92.38 88 ILE A O 1
ATOM 700 N N . LEU A 1 89 ? 4.461 4.236 6.490 1.00 90.62 89 LEU A N 1
ATOM 701 C CA . LEU A 1 89 ? 3.283 3.431 6.157 1.00 90.62 89 LEU A CA 1
ATOM 702 C C . LEU A 1 89 ? 2.983 2.413 7.264 1.00 90.62 89 LEU A C 1
ATOM 704 O O . LEU A 1 89 ? 1.832 2.302 7.688 1.00 90.62 89 LEU A O 1
ATOM 708 N N . ASN A 1 90 ? 4.002 1.729 7.786 1.00 92.75 90 ASN A N 1
ATOM 709 C CA . ASN A 1 90 ? 3.855 0.803 8.908 1.00 92.75 90 ASN A CA 1
ATOM 710 C C . ASN A 1 90 ? 3.322 1.511 10.160 1.00 92.75 90 ASN A C 1
ATOM 712 O O . ASN A 1 90 ? 2.423 0.991 10.823 1.00 92.75 90 ASN A O 1
ATOM 716 N N . GLY A 1 91 ? 3.817 2.718 10.454 1.00 96.19 91 GLY A N 1
ATOM 717 C CA . GLY A 1 91 ? 3.300 3.553 11.538 1.00 96.19 91 GLY A CA 1
ATOM 718 C C . GLY A 1 91 ? 1.818 3.899 11.360 1.00 96.19 91 GLY A C 1
ATOM 719 O O . GLY A 1 91 ? 1.036 3.751 12.299 1.00 96.19 91 GLY A O 1
ATOM 720 N N . ILE A 1 92 ? 1.406 4.292 10.151 1.00 97.00 92 ILE A N 1
ATOM 721 C CA . ILE A 1 92 ? 0.000 4.594 9.830 1.00 97.00 92 ILE A CA 1
ATOM 722 C C . ILE A 1 92 ? -0.875 3.349 10.001 1.00 97.00 92 ILE A C 1
ATOM 724 O O . ILE A 1 92 ? -1.914 3.424 10.655 1.00 97.00 92 ILE A O 1
ATOM 728 N N . VAL A 1 93 ? -0.456 2.202 9.460 1.00 95.44 93 VAL A N 1
ATOM 729 C CA . VAL A 1 93 ? -1.196 0.935 9.589 1.00 95.44 93 VAL A CA 1
ATOM 730 C C . VAL A 1 93 ? -1.353 0.548 11.059 1.00 95.44 93 VAL A C 1
ATOM 732 O O . VAL A 1 93 ? -2.452 0.188 11.481 1.00 95.44 93 VAL A O 1
ATOM 735 N N . PHE A 1 94 ? -0.292 0.677 11.857 1.00 97.19 94 PHE A N 1
ATOM 736 C CA . PHE A 1 94 ? -0.334 0.372 13.285 1.00 97.19 94 PHE A CA 1
ATOM 737 C C . PHE A 1 94 ? -1.278 1.308 14.055 1.00 97.19 94 PHE A C 1
ATOM 739 O O . PHE A 1 94 ? -2.081 0.844 14.866 1.00 97.19 94 PHE A O 1
ATOM 746 N N . LEU A 1 95 ? -1.237 2.613 13.769 1.00 97.56 95 LEU A N 1
ATOM 747 C CA . LEU A 1 95 ? -2.148 3.593 14.369 1.00 97.56 95 LEU A CA 1
ATOM 748 C C . LEU A 1 95 ? -3.608 3.310 14.004 1.00 97.56 95 LEU A C 1
ATOM 750 O O . LEU A 1 95 ? -4.469 3.310 14.885 1.00 97.56 95 LEU A O 1
ATOM 754 N N . LEU A 1 96 ? -3.889 3.034 12.728 1.00 97.31 96 LEU A N 1
ATOM 755 C CA . LEU A 1 96 ? -5.232 2.690 12.263 1.00 97.31 96 LEU A CA 1
ATOM 756 C C . LEU A 1 96 ? -5.743 1.425 12.949 1.00 97.31 96 LEU A C 1
ATOM 758 O O . LEU A 1 96 ? -6.852 1.433 13.482 1.00 97.31 96 LEU A O 1
ATOM 762 N N . LEU A 1 97 ? -4.928 0.369 13.000 1.00 96.44 97 LEU A N 1
ATOM 763 C CA . LEU A 1 97 ? -5.282 -0.871 13.683 1.00 96.44 97 LEU A CA 1
ATOM 764 C C . LEU A 1 97 ? -5.568 -0.626 15.170 1.00 96.44 97 LEU A C 1
ATOM 766 O O . LEU A 1 97 ? -6.587 -1.088 15.677 1.00 96.44 97 LEU A O 1
ATOM 770 N N . GLY A 1 98 ? -4.725 0.148 15.857 1.00 96.50 98 GLY A N 1
ATOM 771 C CA . GLY A 1 98 ? -4.933 0.501 17.262 1.00 96.50 98 GLY A CA 1
ATOM 772 C C . GLY A 1 98 ? -6.255 1.238 17.499 1.00 96.50 98 GLY A C 1
ATOM 773 O O . GLY A 1 98 ? -7.005 0.887 18.412 1.00 96.50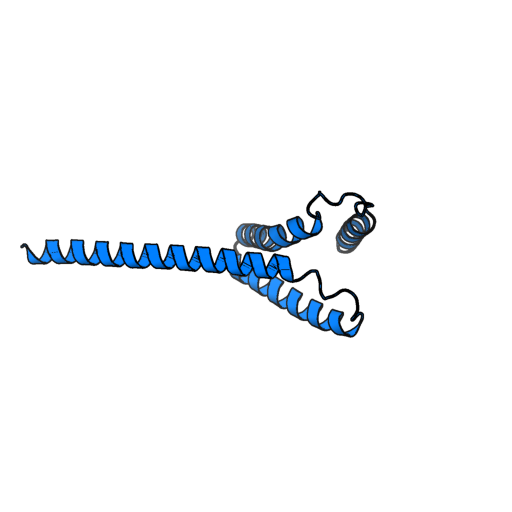 98 GLY A O 1
ATOM 774 N N . ILE A 1 99 ? -6.586 2.212 16.646 1.00 97.12 99 ILE A N 1
ATOM 775 C CA . ILE A 1 99 ? -7.858 2.947 16.718 1.00 97.12 99 ILE A CA 1
ATOM 776 C C . ILE A 1 99 ? -9.043 2.008 16.464 1.00 97.12 99 ILE A C 1
ATOM 778 O O . ILE A 1 99 ? -10.024 2.058 17.208 1.00 97.12 99 ILE A O 1
ATOM 782 N N . ILE A 1 100 ? -8.956 1.146 15.445 1.00 96.06 100 ILE A N 1
ATOM 783 C CA . ILE A 1 100 ? -10.008 0.178 15.103 1.00 96.06 100 ILE A CA 1
ATOM 784 C C . ILE A 1 100 ? -10.247 -0.783 16.268 1.00 96.06 100 ILE A C 1
ATOM 786 O O . ILE A 1 100 ? -11.398 -0.989 16.646 1.00 96.06 100 ILE A O 1
ATOM 790 N N . ILE A 1 101 ? -9.187 -1.310 16.885 1.00 96.31 101 ILE A N 1
ATOM 791 C CA . ILE A 1 101 ? -9.296 -2.213 18.037 1.00 96.31 101 ILE A CA 1
ATOM 792 C C . ILE A 1 101 ? -9.985 -1.509 19.209 1.00 96.31 101 ILE A C 1
ATOM 794 O O . ILE A 1 101 ? -10.977 -2.015 19.730 1.00 96.31 101 ILE A O 1
ATOM 798 N N . VAL A 1 102 ? -9.513 -0.323 19.609 1.00 95.56 102 VAL A N 1
ATOM 799 C CA . VAL A 1 102 ? -10.104 0.420 20.739 1.00 95.56 102 VAL A CA 1
ATOM 800 C C . VAL A 1 102 ? -11.568 0.769 20.472 1.00 95.56 102 VAL A C 1
ATOM 802 O O . VAL A 1 102 ? -12.401 0.712 21.383 1.00 95.56 102 VAL A O 1
ATOM 805 N N . ARG A 1 103 ? -11.894 1.135 19.229 1.00 93.69 103 ARG A N 1
ATOM 806 C CA . ARG A 1 103 ? -13.264 1.427 18.811 1.00 93.69 103 ARG A CA 1
ATOM 807 C C . ARG A 1 103 ? -14.145 0.180 18.881 1.00 93.69 103 ARG A C 1
ATOM 809 O O . ARG A 1 103 ? -15.179 0.243 19.539 1.00 93.69 103 ARG A O 1
ATOM 816 N N . SER A 1 104 ? -13.709 -0.929 18.286 1.00 92.00 104 SER A N 1
ATOM 817 C CA . SER A 1 104 ? -14.433 -2.206 18.296 1.00 92.00 104 SER A CA 1
ATOM 818 C C . SER A 1 104 ? -14.694 -2.674 19.726 1.00 92.00 104 SER A C 1
ATOM 820 O O . SER A 1 104 ? -15.833 -2.935 20.089 1.00 92.00 104 SER A O 1
ATOM 822 N N . MET A 1 105 ? -13.673 -2.650 20.591 1.00 92.75 105 MET A N 1
ATOM 823 C CA . MET A 1 105 ? -13.825 -3.045 21.996 1.00 92.75 105 MET A CA 1
ATOM 824 C C . MET A 1 105 ? -14.837 -2.175 22.751 1.00 92.75 105 MET A C 1
ATOM 826 O O . MET A 1 105 ? -15.581 -2.669 23.598 1.00 92.75 105 MET A O 1
ATOM 830 N N . ARG A 1 106 ? -14.874 -0.864 22.478 1.00 92.12 106 ARG A N 1
ATOM 831 C CA . ARG A 1 106 ? -15.861 0.032 23.095 1.00 92.12 106 ARG A CA 1
ATOM 832 C C . ARG A 1 106 ? -17.272 -0.287 22.607 1.00 92.12 106 ARG A C 1
ATOM 834 O O . ARG A 1 106 ? -18.190 -0.282 23.423 1.00 92.12 106 ARG A O 1
ATOM 841 N N . GLU A 1 107 ? -17.436 -0.534 21.310 1.00 90.06 107 GLU A N 1
ATOM 842 C CA . GLU A 1 107 ? -18.715 -0.919 20.707 1.00 90.06 107 GLU A CA 1
ATOM 843 C C . GLU A 1 107 ? -19.234 -2.228 21.337 1.00 90.06 107 GLU A C 1
ATOM 845 O O . GLU A 1 107 ? -20.365 -2.251 21.826 1.00 90.06 107 GLU A O 1
ATOM 850 N N . ASP A 1 108 ? -18.379 -3.242 21.494 1.00 87.19 108 ASP A N 1
ATOM 851 C CA . ASP A 1 108 ? -18.727 -4.524 22.129 1.00 87.19 108 ASP A CA 1
ATOM 852 C C . ASP A 1 108 ? -19.170 -4.368 23.598 1.00 87.19 108 ASP A C 1
ATOM 854 O O . ASP A 1 108 ? -20.164 -4.957 24.038 1.00 87.19 108 ASP A O 1
ATOM 858 N N . ILE A 1 109 ? -18.470 -3.530 24.376 1.00 83.94 109 ILE A N 1
ATOM 859 C CA . ILE A 1 109 ? -18.816 -3.258 25.783 1.00 83.94 109 ILE A CA 1
ATOM 860 C C . ILE A 1 109 ? -20.161 -2.529 25.893 1.00 83.94 109 ILE A C 1
ATOM 862 O O . ILE A 1 109 ? -20.956 -2.827 26.791 1.00 83.94 109 ILE A O 1
ATOM 866 N N . LEU A 1 110 ? -20.425 -1.563 25.007 1.00 80.75 110 LEU A N 1
ATOM 867 C CA . LEU A 1 110 ? -21.684 -0.817 24.998 1.00 80.75 110 LEU A CA 1
ATOM 868 C C . LEU A 1 110 ? -22.867 -1.729 24.651 1.00 80.75 110 LEU A C 1
ATOM 870 O O . LEU A 1 110 ? -23.894 -1.651 25.328 1.00 80.75 110 LEU A O 1
ATOM 874 N N . ILE A 1 111 ? -22.698 -2.622 23.673 1.00 82.06 111 ILE A N 1
ATOM 875 C CA . ILE A 1 111 ? -23.708 -3.617 23.283 1.00 82.06 111 ILE A CA 1
ATOM 876 C C . ILE A 1 111 ? -23.994 -4.579 24.447 1.00 82.06 111 ILE A C 1
ATOM 878 O O . ILE A 1 111 ? -25.150 -4.767 24.829 1.00 82.06 111 ILE A O 1
ATOM 882 N N . ASN A 1 112 ? -22.959 -5.130 25.090 1.00 81.69 112 ASN A N 1
ATOM 883 C CA . ASN A 1 112 ? -23.134 -6.062 26.211 1.00 81.69 112 ASN A CA 1
ATOM 884 C C . ASN A 1 112 ? -23.822 -5.398 27.426 1.00 81.69 112 ASN A C 1
ATOM 886 O O . ASN A 1 112 ? -24.709 -5.970 28.062 1.00 81.69 112 ASN A O 1
ATOM 890 N N . LYS A 1 113 ? -23.497 -4.131 27.716 1.00 77.81 113 LYS A N 1
ATOM 891 C CA . LYS A 1 113 ? -24.138 -3.379 28.807 1.00 77.81 113 LYS A CA 1
ATOM 892 C C . LYS A 1 113 ? -25.623 -3.089 28.550 1.00 77.81 113 LYS A C 1
ATOM 894 O O . LYS A 1 113 ? -26.368 -2.918 29.515 1.00 77.81 113 LYS A O 1
ATOM 899 N N . GLN A 1 114 ? -26.055 -3.012 27.290 1.00 72.00 114 GLN A N 1
ATOM 900 C CA . GLN A 1 114 ? -27.473 -2.895 26.938 1.00 72.00 114 GLN A CA 1
ATOM 901 C C . GLN A 1 114 ? -28.217 -4.222 27.122 1.00 72.00 114 GLN A C 1
ATOM 903 O O . GLN A 1 114 ? -29.339 -4.208 27.617 1.00 72.00 114 GLN A O 1
ATOM 908 N N . LEU A 1 115 ? -27.582 -5.355 26.807 1.00 72.25 115 LEU A N 1
ATOM 909 C CA . LEU A 1 115 ? -28.175 -6.687 26.971 1.00 72.25 115 LEU A CA 1
ATOM 910 C C . LEU A 1 115 ? -28.397 -7.072 28.443 1.00 72.25 115 LEU A C 1
ATOM 912 O O . LEU A 1 115 ? -29.422 -7.657 28.757 1.00 72.25 115 LEU A O 1
ATOM 916 N N . MET A 1 116 ? -27.497 -6.692 29.359 1.00 72.88 116 MET A N 1
ATOM 917 C CA . MET A 1 116 ? -27.644 -6.963 30.805 1.00 72.88 116 MET A CA 1
ATOM 918 C C . MET A 1 116 ? -28.655 -6.057 31.537 1.00 72.88 116 MET A C 1
ATOM 920 O O . MET A 1 116 ? -28.821 -6.179 32.750 1.00 72.88 116 MET A O 1
ATOM 924 N N . ARG A 1 117 ? -29.268 -5.086 30.848 1.00 68.38 117 ARG A N 1
ATOM 925 C CA . ARG A 1 117 ? -30.262 -4.163 31.429 1.00 68.38 117 ARG A CA 1
ATOM 926 C C . ARG A 1 117 ? -31.717 -4.591 31.192 1.00 68.38 117 ARG A C 1
ATOM 928 O O . ARG A 1 117 ? -32.611 -3.860 31.619 1.00 68.38 117 ARG A O 1
ATOM 935 N N . PHE A 1 118 ? -31.932 -5.729 30.540 1.00 64.50 118 PHE A N 1
ATOM 936 C CA . PHE A 1 118 ? -33.222 -6.412 30.412 1.00 64.50 118 PHE A CA 1
ATOM 937 C C . PHE A 1 118 ? -33.243 -7.648 31.311 1.00 64.50 118 PHE A C 1
ATOM 939 O O . PHE A 1 118 ? -34.355 -8.016 31.746 1.00 64.50 118 PHE A O 1
#

Secondary structure (DSSP, 8-state):
-HHHHHHHHHHHHH----S-TTS--HHHHHHHHHHHHHHHHHHHTTS-HHHHHHHHHHHHHHHHHHHTTT-TTSTTSSHHHHHHHHHHHHHHHHHHHHHHHHHHHHHHHHHHHHHTT-

pLDDT: mean 75.71, std 17.29, range [46.25, 97.56]

Foldseek 3Di:
DVVVVVVVVVVLVPDPPPPDPPDDRVVVVCVVCVLVVQLVVCVVVVHHSVVSSVVVVVVVVVVVVVVCVPDVPPPDPPCPVVVVVVVVVVVVVVVVVVVVVVVVVVVVVVVVVVVVVD